Protein AF-A0A7S2MUW4-F1 (afdb_monomer_lite)

Structure (mmCIF, N/CA/C/O backbone):
data_AF-A0A7S2MUW4-F1
#
_entry.id   AF-A0A7S2MUW4-F1
#
loop_
_atom_site.group_PDB
_atom_site.id
_atom_site.type_symbol
_atom_site.label_atom_id
_atom_site.label_alt_id
_atom_site.label_comp_id
_atom_site.label_asym_id
_atom_site.label_entity_id
_atom_site.label_seq_id
_atom_site.pdbx_PDB_ins_code
_atom_site.Cartn_x
_atom_site.Cartn_y
_atom_site.Cartn_z
_atom_site.occupancy
_atom_site.B_iso_or_equiv
_atom_site.auth_seq_id
_atom_site.auth_comp_id
_atom_site.auth_asym_id
_atom_site.auth_atom_id
_atom_site.pdbx_PDB_model_num
ATOM 1 N N . MET A 1 1 ? 13.157 2.664 -22.547 1.00 51.34 1 MET A N 1
ATOM 2 C CA . MET A 1 1 ? 14.022 1.718 -21.808 1.00 51.34 1 MET A CA 1
ATOM 3 C C . MET A 1 1 ? 15.325 2.435 -21.493 1.00 51.34 1 MET A C 1
ATOM 5 O O . MET A 1 1 ? 15.940 2.945 -22.422 1.00 51.34 1 MET A O 1
ATOM 9 N N . PHE A 1 2 ? 15.684 2.578 -20.216 1.00 55.16 2 PHE A N 1
ATOM 10 C CA . PHE A 1 2 ? 16.887 3.302 -19.789 1.00 55.16 2 PHE A CA 1
ATOM 11 C C . PHE A 1 2 ? 18.134 2.556 -20.289 1.00 55.16 2 PHE A C 1
ATOM 13 O O . PHE A 1 2 ? 18.414 1.449 -19.842 1.00 55.16 2 PHE A O 1
ATOM 20 N N . LYS A 1 3 ? 18.838 3.118 -21.277 1.00 59.41 3 LYS A N 1
ATOM 21 C CA . LYS A 1 3 ? 20.076 2.556 -21.840 1.00 59.41 3 LYS A CA 1
ATOM 22 C C . LYS A 1 3 ? 21.273 3.099 -21.060 1.00 59.41 3 LYS A C 1
ATOM 24 O O . LYS A 1 3 ? 21.999 3.949 -21.558 1.00 59.41 3 LYS A O 1
ATOM 29 N N . LEU A 1 4 ? 21.399 2.675 -19.807 1.00 68.00 4 LEU A N 1
ATOM 30 C CA . LEU A 1 4 ? 22.541 3.001 -18.953 1.00 68.00 4 LEU A CA 1
ATOM 31 C C . LEU A 1 4 ? 23.430 1.758 -18.836 1.00 68.00 4 LEU A C 1
ATOM 33 O O . LEU A 1 4 ? 22.919 0.653 -18.637 1.00 68.00 4 LEU A O 1
ATOM 37 N N . ASP A 1 5 ? 24.745 1.922 -18.961 1.00 79.88 5 ASP A N 1
ATOM 38 C CA . ASP A 1 5 ? 25.688 0.825 -18.737 1.00 79.88 5 ASP A CA 1
ATOM 39 C C . ASP A 1 5 ? 25.537 0.283 -17.308 1.00 79.88 5 ASP A C 1
ATOM 41 O O . ASP A 1 5 ? 25.371 1.036 -16.349 1.00 79.88 5 ASP A O 1
ATOM 45 N N . GLY A 1 6 ? 25.518 -1.045 -17.165 1.00 81.50 6 GLY A N 1
ATOM 46 C CA . GLY A 1 6 ? 25.282 -1.703 -15.874 1.00 81.50 6 GLY A CA 1
ATOM 47 C C . GLY A 1 6 ? 23.831 -1.659 -15.370 1.00 81.50 6 GLY A C 1
ATOM 48 O O . GLY A 1 6 ? 23.568 -2.145 -14.270 1.00 81.50 6 GLY A O 1
ATOM 49 N N . TRP A 1 7 ? 22.874 -1.149 -16.161 1.00 76.12 7 TRP A N 1
ATOM 50 C CA . TRP A 1 7 ? 21.467 -1.028 -15.753 1.00 76.12 7 TRP A CA 1
ATOM 51 C C . TRP A 1 7 ? 20.853 -2.308 -15.167 1.00 76.12 7 TRP A C 1
ATOM 53 O O . TRP A 1 7 ? 20.197 -2.194 -14.134 1.00 76.12 7 TRP A O 1
ATOM 63 N N . PRO A 1 8 ? 21.049 -3.521 -15.731 1.00 82.38 8 PRO A N 1
ATOM 64 C CA . PRO A 1 8 ? 20.463 -4.727 -15.148 1.00 82.38 8 PRO A CA 1
ATOM 65 C C . PRO A 1 8 ? 20.921 -4.984 -13.710 1.00 82.38 8 PRO A C 1
ATOM 67 O O . PRO A 1 8 ? 20.114 -5.378 -12.874 1.00 82.38 8 PRO A O 1
ATOM 70 N N . GLU A 1 9 ? 22.198 -4.744 -13.411 1.00 85.69 9 GLU A N 1
ATOM 71 C CA . GLU A 1 9 ? 22.755 -5.005 -12.084 1.00 85.69 9 GLU A CA 1
ATOM 72 C C . GLU A 1 9 ? 22.383 -3.900 -11.095 1.00 85.69 9 GLU A C 1
ATOM 74 O O . GLU A 1 9 ? 21.894 -4.186 -10.001 1.00 85.69 9 GLU A O 1
ATOM 79 N N . PHE A 1 10 ? 22.478 -2.639 -11.527 1.00 86.56 10 PHE A N 1
ATOM 80 C CA . PHE A 1 10 ? 21.963 -1.505 -10.764 1.00 86.56 10 PHE A CA 1
ATOM 81 C C . PHE A 1 10 ? 20.480 -1.690 -10.420 1.00 86.56 10 PHE A C 1
ATOM 83 O O . PHE A 1 10 ? 20.084 -1.517 -9.272 1.00 86.56 10 PHE A O 1
ATOM 90 N N . HIS A 1 11 ? 19.651 -2.082 -11.390 1.00 85.50 11 HIS A N 1
ATOM 91 C CA . HIS A 1 11 ? 18.214 -2.229 -11.193 1.00 85.50 11 HIS A CA 1
ATOM 92 C C . HIS A 1 11 ? 17.873 -3.356 -10.211 1.00 85.50 11 HIS A C 1
ATOM 94 O O . HIS A 1 11 ? 16.976 -3.179 -9.385 1.00 85.50 11 HIS A O 1
ATOM 100 N N . LYS A 1 12 ? 18.603 -4.481 -10.237 1.00 88.44 12 LYS A N 1
ATOM 101 C CA . LYS A 1 12 ? 18.460 -5.545 -9.228 1.00 88.44 12 LYS A CA 1
ATOM 102 C C . LYS A 1 12 ? 18.778 -5.029 -7.826 1.00 88.44 12 LYS A C 1
ATOM 104 O O . LYS A 1 12 ? 17.962 -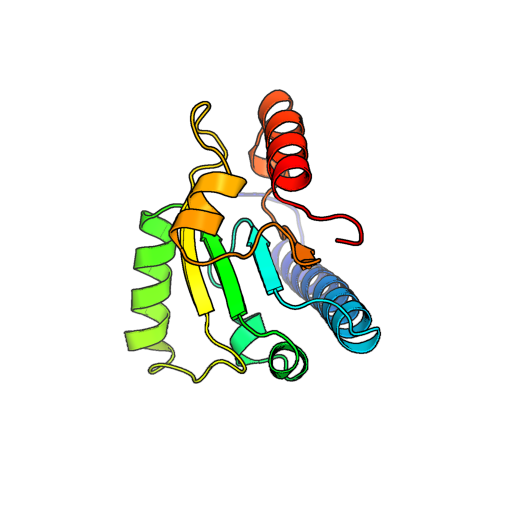5.194 -6.922 1.00 88.44 12 LYS A O 1
ATOM 109 N N . GLN A 1 13 ? 19.932 -4.383 -7.654 1.00 91.69 13 GLN A N 1
ATOM 110 C CA . GLN A 1 13 ? 20.372 -3.863 -6.356 1.00 91.69 13 GLN A CA 1
ATOM 111 C C . GLN A 1 13 ? 19.421 -2.786 -5.834 1.00 91.69 13 GLN A C 1
ATOM 113 O O . GLN A 1 13 ? 18.971 -2.851 -4.692 1.00 91.69 13 GLN A O 1
ATOM 118 N N . TRP A 1 14 ? 19.050 -1.837 -6.691 1.00 91.38 14 TRP A N 1
ATOM 119 C CA . TRP A 1 14 ? 18.100 -0.783 -6.366 1.00 91.38 14 TRP A CA 1
ATOM 120 C C . TRP A 1 14 ? 16.741 -1.348 -5.953 1.00 91.38 14 TRP A C 1
ATOM 122 O O . TRP A 1 14 ? 16.191 -0.933 -4.937 1.00 91.38 14 TRP A O 1
ATOM 132 N N . THR A 1 15 ? 16.225 -2.338 -6.687 1.00 93.38 15 THR A N 1
ATOM 133 C CA . THR A 1 15 ? 14.952 -2.990 -6.354 1.00 93.38 15 THR A CA 1
ATOM 134 C C . THR A 1 15 ? 15.041 -3.714 -5.014 1.00 93.38 15 THR A C 1
ATOM 136 O O . THR A 1 15 ? 14.135 -3.575 -4.194 1.00 93.38 15 THR A O 1
ATOM 139 N N . ALA A 1 16 ? 16.136 -4.432 -4.747 1.00 95.62 16 ALA A N 1
ATOM 140 C CA . ALA A 1 16 ? 16.338 -5.130 -3.480 1.00 95.62 16 ALA A CA 1
ATOM 141 C C . ALA A 1 16 ? 16.405 -4.160 -2.287 1.00 95.62 16 ALA A C 1
ATOM 143 O O . ALA A 1 16 ? 15.716 -4.366 -1.288 1.00 95.62 16 ALA A O 1
ATOM 144 N N . VAL A 1 17 ? 17.181 -3.077 -2.403 1.00 97.00 17 VAL A N 1
ATOM 145 C CA . VAL A 1 17 ? 17.312 -2.059 -1.348 1.00 97.00 17 VAL A CA 1
ATOM 146 C C . VAL A 1 17 ? 15.992 -1.324 -1.125 1.00 97.00 17 VAL A C 1
ATOM 148 O O . VAL A 1 17 ? 15.567 -1.183 0.018 1.00 97.00 17 VAL A O 1
ATOM 151 N N . ARG A 1 18 ? 15.308 -0.901 -2.197 1.00 97.56 18 ARG A N 1
ATOM 152 C CA . ARG A 1 18 ? 13.999 -0.236 -2.114 1.00 97.56 18 ARG A CA 1
ATOM 153 C C . ARG A 1 18 ? 12.954 -1.137 -1.456 1.00 97.56 18 ARG A C 1
ATOM 155 O O . ARG A 1 18 ? 12.241 -0.679 -0.568 1.00 97.56 18 ARG A O 1
ATOM 162 N N . THR A 1 19 ? 12.915 -2.413 -1.846 1.00 98.06 19 THR A N 1
ATOM 163 C CA . THR A 1 19 ? 12.004 -3.402 -1.257 1.00 98.06 19 THR A CA 1
ATOM 164 C C . THR A 1 19 ? 12.265 -3.537 0.236 1.00 98.06 19 THR A C 1
ATOM 166 O O . THR A 1 19 ? 11.339 -3.369 1.024 1.00 98.06 19 THR A O 1
ATOM 169 N N . ARG A 1 20 ? 13.528 -3.766 0.626 1.00 98.12 20 ARG A N 1
ATOM 170 C CA . ARG A 1 20 ? 13.924 -3.924 2.029 1.00 98.12 20 ARG A CA 1
ATOM 171 C C . ARG A 1 20 ? 13.625 -2.683 2.865 1.00 98.12 20 ARG A C 1
ATOM 173 O O . ARG A 1 20 ? 13.107 -2.819 3.961 1.00 98.12 20 ARG A O 1
ATOM 180 N N . PHE A 1 21 ? 13.921 -1.489 2.358 1.00 98.50 21 PHE A N 1
ATOM 181 C CA . PHE A 1 21 ? 13.647 -0.243 3.075 1.00 98.50 21 PHE A CA 1
ATOM 182 C C . PHE A 1 21 ? 12.159 -0.107 3.428 1.00 98.50 21 PHE A C 1
ATOM 184 O O . PHE A 1 21 ? 11.812 0.234 4.556 1.00 98.50 21 PHE A O 1
ATOM 191 N N . ILE A 1 22 ? 11.278 -0.401 2.468 1.00 98.50 22 ILE A N 1
ATOM 192 C CA . ILE A 1 22 ? 9.828 -0.337 2.675 1.00 98.50 22 ILE A CA 1
ATOM 193 C C . ILE A 1 22 ? 9.361 -1.467 3.599 1.00 98.50 22 ILE A C 1
ATOM 195 O O . ILE A 1 22 ? 8.535 -1.222 4.474 1.00 98.50 22 ILE A O 1
ATOM 199 N N . ASP A 1 23 ? 9.914 -2.674 3.458 1.00 98.69 23 ASP A N 1
ATOM 200 C CA . ASP A 1 23 ? 9.624 -3.797 4.356 1.00 98.69 23 ASP A CA 1
ATOM 201 C C . ASP A 1 23 ? 9.974 -3.459 5.811 1.00 98.69 23 ASP A C 1
ATOM 203 O O . ASP A 1 23 ? 9.145 -3.647 6.700 1.00 98.69 23 ASP A O 1
ATOM 207 N N . ASP A 1 24 ? 11.170 -2.913 6.046 1.00 98.62 24 ASP A N 1
ATOM 208 C CA . ASP A 1 24 ? 11.648 -2.516 7.372 1.00 98.62 24 ASP A CA 1
ATOM 209 C C . ASP A 1 24 ? 10.746 -1.412 7.963 1.00 98.62 24 ASP A C 1
ATOM 211 O O . ASP A 1 24 ? 10.391 -1.457 9.142 1.00 98.62 24 ASP A O 1
ATOM 215 N N . ALA A 1 25 ? 10.293 -0.455 7.142 1.00 98.12 25 ALA A N 1
ATOM 216 C CA . ALA A 1 25 ? 9.356 0.584 7.569 1.00 98.12 25 ALA A CA 1
ATOM 217 C C . ALA A 1 25 ? 7.965 0.024 7.924 1.00 98.12 25 ALA A C 1
ATOM 219 O O . ALA A 1 25 ? 7.393 0.409 8.946 1.00 98.12 25 ALA A O 1
ATOM 220 N N . ILE A 1 26 ? 7.423 -0.899 7.121 1.00 98.38 26 ILE A N 1
ATOM 221 C CA . ILE A 1 26 ? 6.144 -1.570 7.404 1.00 98.38 26 ILE A CA 1
ATOM 222 C C . ILE A 1 26 ? 6.252 -2.395 8.689 1.00 98.38 26 ILE A C 1
ATOM 224 O O . ILE A 1 26 ? 5.370 -2.312 9.542 1.00 98.38 26 ILE A O 1
ATOM 228 N N . GLN A 1 27 ? 7.339 -3.152 8.857 1.00 98.25 27 GLN A N 1
ATOM 229 C CA . GLN A 1 27 ? 7.611 -3.929 10.064 1.00 98.25 27 GLN A CA 1
ATOM 230 C C . GLN A 1 27 ? 7.656 -3.024 11.300 1.00 98.25 27 GLN A C 1
ATOM 232 O O . GLN A 1 27 ? 6.948 -3.289 12.268 1.00 98.25 27 GLN A O 1
ATOM 237 N N . ALA A 1 28 ? 8.395 -1.913 11.239 1.00 97.00 28 ALA A N 1
ATOM 238 C CA . ALA A 1 28 ? 8.482 -0.960 12.341 1.00 97.00 28 ALA A CA 1
ATOM 239 C C . ALA A 1 28 ? 7.105 -0.392 12.731 1.00 97.00 28 ALA A C 1
ATOM 241 O O . ALA A 1 28 ? 6.784 -0.332 13.916 1.00 97.00 28 ALA A O 1
ATOM 242 N N . ARG A 1 29 ? 6.258 -0.029 11.756 1.00 95.50 29 ARG A N 1
ATOM 243 C CA . ARG A 1 29 ? 4.882 0.438 12.020 1.00 95.50 29 ARG A CA 1
ATOM 244 C C . ARG A 1 29 ? 3.990 -0.657 12.597 1.00 95.50 29 ARG A C 1
ATOM 246 O O . ARG A 1 29 ? 3.211 -0.403 13.507 1.00 95.50 29 ARG A O 1
ATOM 253 N N . ALA A 1 30 ? 4.122 -1.885 12.112 1.00 95.81 30 ALA A N 1
ATOM 254 C CA . ALA A 1 30 ? 3.399 -3.019 12.670 1.00 95.81 30 ALA A CA 1
ATOM 255 C C . ALA A 1 30 ? 3.846 -3.328 14.117 1.00 95.81 30 ALA A C 1
ATOM 257 O O . ALA A 1 30 ? 3.060 -3.822 14.926 1.00 95.81 30 ALA A O 1
ATOM 258 N N . ASP A 1 31 ? 5.099 -3.032 14.470 1.00 95.62 31 ASP A N 1
ATOM 259 C CA . ASP A 1 31 ? 5.650 -3.241 15.812 1.00 95.62 31 ASP A CA 1
ATOM 260 C C . ASP A 1 31 ? 5.239 -2.169 16.823 1.00 95.62 31 ASP A C 1
ATOM 262 O O . ASP A 1 31 ? 5.076 -2.504 17.996 1.00 95.62 31 ASP A O 1
ATOM 266 N N . THR A 1 32 ? 4.981 -0.924 16.400 1.00 92.50 32 THR A N 1
ATOM 267 C CA . THR A 1 32 ? 4.411 0.092 17.307 1.00 92.50 32 THR A CA 1
ATOM 268 C C . THR A 1 32 ? 2.988 -0.247 17.750 1.00 92.50 32 THR A C 1
ATOM 270 O O . THR A 1 32 ? 2.539 0.239 18.787 1.00 92.50 32 THR A O 1
ATOM 273 N N . GLY A 1 33 ? 2.273 -1.067 16.973 1.00 84.44 33 GLY A N 1
ATOM 274 C CA . GLY A 1 33 ? 0.846 -1.312 17.160 1.00 84.44 33 GLY A CA 1
ATOM 275 C C . GLY A 1 33 ? -0.005 -0.082 16.827 1.00 84.44 33 GLY A C 1
ATOM 276 O O . GLY A 1 33 ? 0.509 0.961 16.422 1.00 84.44 33 GLY A O 1
ATOM 277 N N . GLY A 1 34 ? -1.326 -0.219 16.968 1.00 83.94 34 GLY A N 1
ATOM 278 C CA . GLY A 1 34 ? -2.281 0.888 16.805 1.00 83.94 34 GLY A CA 1
ATOM 279 C C . GLY A 1 34 ? -2.798 1.127 15.382 1.00 83.94 34 GLY A C 1
ATOM 280 O O . GLY A 1 34 ? -3.707 1.933 15.209 1.00 83.94 34 GLY A O 1
ATOM 281 N N . PHE A 1 35 ? -2.286 0.406 14.383 1.00 91.56 35 PHE A N 1
ATOM 282 C CA . PHE A 1 35 ? -2.794 0.452 13.011 1.00 91.56 35 PHE A CA 1
ATOM 283 C C . PHE A 1 35 ? -3.685 -0.751 12.731 1.00 91.56 35 PHE A C 1
ATOM 285 O O . PHE A 1 35 ? -3.250 -1.893 12.867 1.00 91.56 35 PHE A O 1
ATOM 292 N N . ALA A 1 36 ? -4.919 -0.499 12.303 1.00 89.25 36 ALA A N 1
ATOM 293 C CA . ALA A 1 36 ? -5.851 -1.570 11.957 1.00 89.25 36 ALA A CA 1
ATOM 294 C C . ALA A 1 36 ? -5.700 -2.021 10.498 1.00 89.25 36 ALA A C 1
ATOM 296 O O . ALA A 1 36 ? -6.020 -3.155 10.153 1.00 89.25 36 ALA A O 1
ATOM 297 N N . GLN A 1 37 ? -5.249 -1.124 9.622 1.00 97.56 37 GLN A N 1
ATOM 298 C CA . GLN A 1 37 ? -5.339 -1.286 8.173 1.00 97.56 37 GLN A CA 1
ATOM 299 C C . GLN A 1 37 ? -4.037 -0.859 7.499 1.00 97.56 37 GLN A C 1
ATOM 301 O O . GLN A 1 37 ? -3.333 0.029 7.982 1.00 97.56 37 GLN A O 1
ATOM 306 N N . ILE A 1 38 ? -3.737 -1.473 6.357 1.00 98.62 38 ILE A N 1
ATOM 307 C CA . ILE A 1 38 ? -2.612 -1.089 5.502 1.00 98.62 38 ILE A CA 1
ATOM 308 C C . ILE A 1 38 ? -3.081 -0.922 4.055 1.00 98.62 38 ILE A C 1
ATOM 310 O O . ILE A 1 38 ? -3.858 -1.734 3.555 1.00 98.62 38 ILE A O 1
ATOM 314 N N . VAL A 1 39 ? -2.632 0.140 3.392 1.00 98.81 39 VAL A N 1
ATOM 315 C CA . VAL A 1 39 ? -3.031 0.524 2.035 1.00 98.81 39 VAL A CA 1
ATOM 316 C C . VAL A 1 39 ? -1.790 0.621 1.150 1.00 98.81 39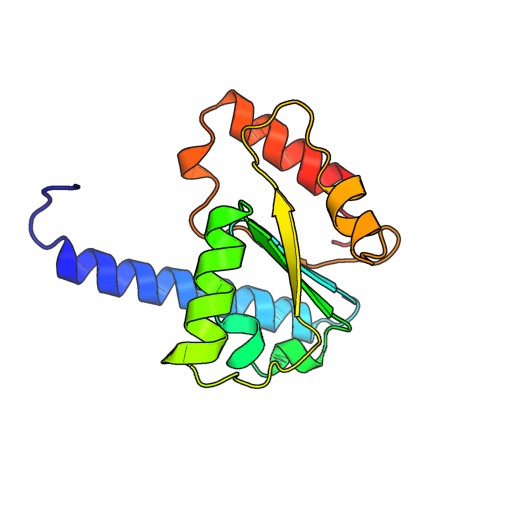 VAL A C 1
ATOM 318 O O . VAL A 1 39 ? -0.911 1.456 1.372 1.00 98.81 39 VAL A O 1
ATOM 321 N N . ASN A 1 40 ? -1.741 -0.241 0.140 1.00 98.75 40 ASN A N 1
ATOM 322 C CA . ASN A 1 40 ? -0.703 -0.314 -0.876 1.00 98.75 40 ASN A CA 1
ATOM 323 C C . ASN A 1 40 ? -1.167 0.415 -2.142 1.00 98.75 40 ASN A C 1
ATOM 325 O O . ASN A 1 40 ? -2.043 -0.069 -2.859 1.00 98.75 40 ASN A O 1
ATOM 329 N N . LEU A 1 41 ? -0.614 1.599 -2.390 1.00 98.62 41 LEU A N 1
ATOM 330 C CA . LEU A 1 41 ? -0.999 2.482 -3.488 1.00 98.62 41 LEU A CA 1
ATOM 331 C C . LEU A 1 41 ? -0.099 2.223 -4.703 1.00 98.62 41 LEU A C 1
ATOM 333 O O . LEU A 1 41 ? 1.095 2.530 -4.672 1.00 98.62 41 LEU A O 1
ATOM 337 N N . GLY A 1 42 ? -0.684 1.700 -5.781 1.00 97.94 42 GLY A N 1
ATOM 338 C CA . GLY A 1 42 ? 0.059 1.185 -6.935 1.00 97.94 42 GLY A CA 1
ATOM 339 C C . GLY A 1 42 ? 0.591 -0.223 -6.667 1.00 97.94 42 GLY A C 1
ATOM 340 O O . GLY A 1 42 ? 1.785 -0.478 -6.819 1.00 97.94 42 GLY A O 1
ATOM 341 N N . ALA A 1 43 ? -0.287 -1.112 -6.196 1.00 98.19 43 ALA A N 1
ATOM 342 C CA . ALA A 1 43 ? 0.088 -2.417 -5.661 1.00 98.19 43 ALA A CA 1
ATOM 343 C C . ALA A 1 43 ? 0.769 -3.349 -6.676 1.00 98.19 43 ALA A C 1
ATOM 345 O O . ALA A 1 43 ? 1.571 -4.202 -6.288 1.00 98.19 43 ALA A O 1
ATOM 346 N N . GLY A 1 44 ? 0.469 -3.226 -7.971 1.00 97.81 44 GLY A N 1
ATOM 347 C CA . GLY A 1 44 ? 1.086 -4.015 -9.032 1.00 97.81 44 GLY A CA 1
ATOM 348 C C . GLY A 1 44 ? 1.109 -5.521 -8.739 1.00 97.81 44 GLY A C 1
ATOM 349 O O . GLY A 1 44 ? 0.077 -6.160 -8.557 1.00 97.81 44 GLY A O 1
ATOM 350 N N . MET A 1 45 ? 2.312 -6.102 -8.694 1.00 97.62 45 MET A N 1
ATOM 351 C CA . MET A 1 45 ? 2.547 -7.522 -8.375 1.00 97.62 45 MET A CA 1
ATOM 352 C C . MET A 1 45 ? 3.125 -7.726 -6.967 1.00 97.62 45 MET A C 1
ATOM 354 O O . MET A 1 45 ? 3.813 -8.714 -6.714 1.00 97.62 45 MET A O 1
ATOM 358 N N . ASP A 1 46 ? 2.879 -6.793 -6.048 1.00 98.19 46 ASP A N 1
ATOM 359 C CA . ASP A 1 46 ? 3.369 -6.881 -4.678 1.00 98.19 46 ASP A CA 1
ATOM 360 C C . ASP A 1 46 ? 2.768 -8.097 -3.941 1.00 98.19 46 ASP A C 1
ATOM 362 O O . ASP A 1 46 ? 1.561 -8.368 -3.982 1.00 98.19 46 ASP A O 1
ATOM 366 N N . THR A 1 47 ? 3.637 -8.845 -3.260 1.00 98.00 47 THR A N 1
ATOM 367 C CA . THR A 1 47 ? 3.318 -10.041 -2.475 1.00 98.00 47 THR A CA 1
ATOM 368 C C . THR A 1 47 ? 3.589 -9.858 -0.977 1.00 98.00 47 THR A C 1
ATOM 370 O O . THR A 1 47 ? 3.589 -10.847 -0.244 1.00 98.00 47 THR A O 1
ATOM 373 N N . ARG A 1 48 ? 3.825 -8.633 -0.482 1.00 98.62 48 ARG A N 1
ATOM 374 C CA . ARG A 1 48 ? 4.131 -8.344 0.933 1.00 98.62 48 ARG A CA 1
ATOM 375 C C . ARG A 1 48 ? 3.140 -8.982 1.899 1.00 98.62 48 ARG A C 1
ATOM 377 O O . ARG A 1 48 ? 3.572 -9.716 2.784 1.00 98.62 48 ARG A O 1
ATOM 384 N N . ALA A 1 49 ? 1.838 -8.844 1.646 1.00 98.31 49 ALA A N 1
ATOM 385 C CA . ALA A 1 49 ? 0.786 -9.455 2.467 1.00 98.31 49 ALA A CA 1
ATOM 386 C C . ALA A 1 49 ? 0.850 -10.993 2.564 1.00 98.31 49 ALA A C 1
ATOM 388 O O . ALA A 1 49 ? 0.244 -11.588 3.453 1.00 98.31 49 ALA A O 1
ATOM 389 N N . TYR A 1 50 ? 1.597 -11.638 1.668 1.00 98.12 50 TYR A N 1
ATOM 390 C CA . TYR A 1 50 ? 1.738 -13.088 1.555 1.00 98.12 50 TYR A 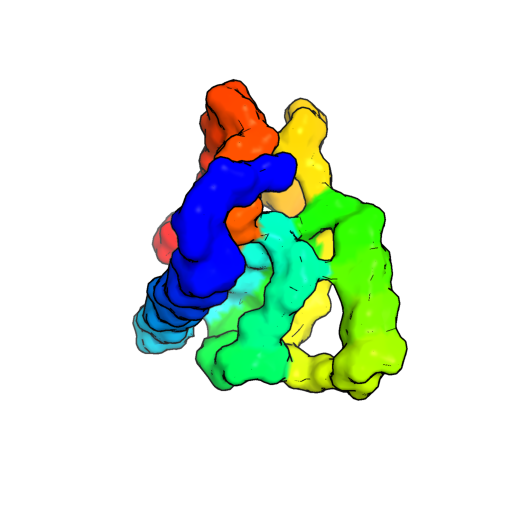CA 1
ATOM 391 C C . TYR A 1 50 ? 3.099 -13.596 2.052 1.00 98.12 50 TYR A C 1
ATOM 393 O O . TYR A 1 50 ? 3.251 -14.795 2.263 1.00 98.12 50 TYR A O 1
ATOM 401 N N . ARG A 1 51 ? 4.097 -12.713 2.214 1.00 97.81 51 ARG A N 1
ATOM 402 C CA . ARG A 1 51 ? 5.463 -13.087 2.635 1.00 97.81 51 ARG A CA 1
ATOM 403 C C . ARG A 1 51 ? 5.911 -12.458 3.954 1.00 97.81 51 ARG A C 1
ATOM 405 O O . ARG A 1 51 ? 6.842 -12.965 4.573 1.00 97.81 51 ARG A O 1
ATOM 412 N N . MET A 1 52 ? 5.315 -11.336 4.359 1.00 98.50 52 MET A N 1
ATOM 413 C CA . MET A 1 52 ? 5.696 -10.607 5.567 1.00 98.50 52 MET A CA 1
ATOM 414 C C . MET A 1 52 ? 4.769 -10.974 6.724 1.00 98.50 52 MET A C 1
ATOM 416 O O . MET A 1 52 ? 3.602 -10.587 6.742 1.00 98.50 52 MET A O 1
ATOM 420 N N . GLN A 1 53 ? 5.306 -11.664 7.729 1.00 98.12 53 GLN A N 1
ATOM 421 C CA . GLN A 1 53 ? 4.534 -12.136 8.885 1.00 98.12 53 GLN A CA 1
ATOM 422 C C . GLN A 1 53 ? 3.860 -11.004 9.672 1.00 98.12 53 GLN A C 1
ATOM 424 O O . GLN A 1 53 ? 2.787 -11.213 10.236 1.00 98.12 53 GLN A O 1
ATOM 429 N N . CYS A 1 54 ? 4.443 -9.800 9.688 1.00 97.94 54 CYS A N 1
ATOM 430 C CA . CYS A 1 54 ? 3.854 -8.650 10.371 1.00 97.94 54 CYS A CA 1
ATOM 431 C C . CYS A 1 54 ? 2.483 -8.245 9.820 1.00 97.94 54 CYS A C 1
ATOM 433 O O . CYS A 1 54 ? 1.719 -7.621 10.551 1.00 97.94 54 CYS A O 1
ATOM 435 N N . PHE A 1 55 ? 2.119 -8.661 8.599 1.00 98.38 55 PHE A N 1
ATOM 436 C CA . PHE A 1 55 ? 0.782 -8.409 8.065 1.00 98.38 55 PHE A CA 1
ATOM 437 C C . PHE A 1 55 ? -0.328 -9.086 8.874 1.00 98.38 55 PHE A C 1
ATOM 439 O O . PHE A 1 55 ? -1.459 -8.612 8.849 1.00 98.38 55 PHE A O 1
ATOM 446 N N . ALA A 1 56 ? -0.010 -10.127 9.653 1.00 97.50 56 ALA A N 1
ATOM 447 C CA . ALA A 1 56 ? -0.952 -10.749 10.584 1.00 97.50 56 ALA A CA 1
ATOM 448 C C . ALA A 1 56 ? -1.394 -9.809 11.725 1.00 97.50 56 ALA A C 1
ATOM 450 O O . ALA A 1 56 ? -2.320 -10.143 12.457 1.00 97.50 56 ALA A O 1
ATOM 451 N N . LYS A 1 57 ? -0.729 -8.657 11.899 1.00 96.69 57 LYS A N 1
ATOM 452 C CA . LYS A 1 57 ? -1.097 -7.623 12.877 1.00 96.69 57 LYS A CA 1
ATOM 453 C C . LYS A 1 57 ? -2.139 -6.628 12.350 1.00 96.69 57 LYS A C 1
ATOM 455 O O . LYS A 1 57 ? -2.645 -5.843 13.143 1.00 96.69 57 LYS A O 1
ATOM 460 N N . PHE A 1 58 ? -2.444 -6.640 11.049 1.00 97.38 58 PHE A N 1
ATOM 461 C CA . PHE A 1 58 ? -3.487 -5.799 10.457 1.00 97.38 58 PHE A CA 1
ATOM 462 C C . PHE A 1 58 ? -4.789 -6.591 10.297 1.00 97.38 58 PHE A C 1
ATOM 464 O O . PHE A 1 58 ? -4.769 -7.764 9.924 1.00 97.38 58 PHE A O 1
ATOM 471 N N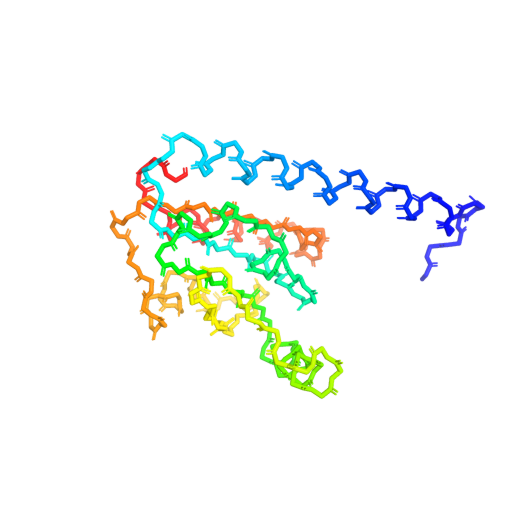 . ASP A 1 59 ? -5.928 -5.924 10.478 1.00 96.00 59 ASP A N 1
ATOM 472 C CA . ASP A 1 59 ? -7.258 -6.499 10.248 1.00 96.00 59 ASP A CA 1
ATOM 473 C C . ASP A 1 59 ? -7.494 -6.796 8.761 1.00 96.00 59 ASP A C 1
ATOM 475 O O . ASP A 1 59 ? -8.266 -7.690 8.410 1.00 96.00 59 ASP A O 1
ATOM 479 N N . ARG A 1 60 ? -6.881 -5.994 7.880 1.00 97.56 60 ARG A N 1
ATOM 480 C CA . ARG A 1 60 ? -7.000 -6.084 6.420 1.00 97.56 60 ARG A CA 1
ATOM 481 C C . ARG A 1 60 ? -5.937 -5.248 5.708 1.00 97.56 60 ARG A C 1
ATOM 483 O O . ARG A 1 60 ? -5.493 -4.217 6.217 1.00 97.56 60 ARG A O 1
ATOM 490 N N . ALA A 1 61 ? -5.595 -5.672 4.499 1.00 98.56 61 ALA A N 1
ATOM 491 C CA . ALA A 1 61 ? -4.782 -4.934 3.548 1.00 98.56 61 ALA A CA 1
ATOM 492 C C . ALA A 1 61 ? -5.621 -4.530 2.328 1.00 98.56 61 ALA A C 1
ATOM 494 O O . ALA A 1 61 ? -6.453 -5.306 1.855 1.00 98.56 61 ALA A O 1
ATOM 495 N N . PHE A 1 62 ? -5.375 -3.335 1.804 1.00 98.81 62 PHE A N 1
ATOM 496 C CA . PHE A 1 62 ? -5.976 -2.828 0.576 1.00 98.81 62 PHE A CA 1
ATOM 497 C C . PHE A 1 62 ? -4.896 -2.694 -0.484 1.00 98.81 62 PHE A C 1
ATOM 499 O O . PHE A 1 62 ? -3.966 -1.908 -0.318 1.00 98.81 62 PHE A O 1
ATOM 506 N N . ASP A 1 63 ? -5.029 -3.447 -1.568 1.00 98.69 63 ASP A N 1
ATOM 507 C CA . ASP A 1 63 ? -4.174 -3.303 -2.737 1.00 98.69 63 ASP A CA 1
ATOM 508 C C . ASP A 1 63 ? -4.911 -2.463 -3.776 1.00 98.69 63 ASP A C 1
ATOM 510 O O . ASP A 1 63 ? -5.947 -2.871 -4.310 1.00 98.69 63 ASP A O 1
ATOM 514 N N . VAL A 1 64 ? -4.387 -1.262 -4.006 1.00 98.69 64 VAL A N 1
ATOM 515 C CA . VAL A 1 64 ? -5.004 -0.231 -4.832 1.00 98.69 64 VAL A CA 1
ATOM 516 C C . VAL A 1 64 ? -4.228 -0.114 -6.135 1.00 98.69 64 VAL A C 1
ATOM 518 O O . VAL A 1 64 ? -3.031 0.178 -6.119 1.00 98.69 64 VAL A O 1
ATOM 521 N N . ASP A 1 65 ? -4.898 -0.321 -7.261 1.00 98.56 65 ASP A N 1
ATOM 522 C CA . ASP A 1 65 ? -4.310 -0.160 -8.593 1.00 98.56 65 ASP A CA 1
ATOM 523 C C . ASP A 1 65 ? -5.413 0.007 -9.649 1.00 98.56 65 ASP A C 1
ATOM 525 O O . ASP A 1 65 ? -6.600 -0.072 -9.336 1.00 98.56 65 ASP A O 1
ATOM 529 N N . MET A 1 66 ? -5.041 0.217 -10.908 1.00 97.81 66 MET A N 1
ATOM 530 C CA . MET A 1 66 ? -5.984 0.230 -12.022 1.00 97.81 66 MET A CA 1
ATOM 531 C C . MET A 1 66 ? -6.659 -1.141 -12.174 1.00 97.81 66 MET A C 1
ATOM 533 O O . MET A 1 66 ? -6.018 -2.183 -12.005 1.00 97.81 66 MET A O 1
ATOM 537 N N . ALA A 1 67 ? -7.928 -1.155 -12.597 1.00 97.81 67 ALA A N 1
ATOM 538 C CA . ALA A 1 67 ? -8.715 -2.384 -12.756 1.00 97.81 67 ALA A CA 1
ATOM 539 C C . ALA A 1 67 ? -7.987 -3.467 -13.577 1.00 97.81 67 ALA A C 1
ATOM 541 O O . ALA A 1 67 ? -7.858 -4.607 -13.134 1.00 97.81 67 ALA A O 1
ATOM 542 N N . GLY A 1 68 ? -7.399 -3.101 -14.722 1.00 98.19 68 GLY A N 1
ATOM 543 C CA . GLY A 1 68 ? -6.655 -4.050 -15.561 1.00 98.19 68 GLY A CA 1
ATOM 544 C C . GLY A 1 68 ? -5.399 -4.633 -14.893 1.00 98.19 68 GLY A C 1
ATOM 545 O O . GLY A 1 68 ? -5.022 -5.780 -15.163 1.00 98.19 68 GLY A O 1
ATOM 546 N N . VAL A 1 69 ? -4.757 -3.885 -13.987 1.00 98.12 69 VAL A N 1
ATOM 547 C CA . VAL A 1 69 ? -3.612 -4.369 -13.198 1.00 98.12 69 VAL A CA 1
ATOM 548 C C . VAL A 1 69 ? -4.095 -5.340 -12.125 1.00 98.12 69 VAL A C 1
ATOM 550 O O . VAL A 1 69 ? -3.539 -6.433 -12.006 1.00 98.12 69 VAL A O 1
ATOM 553 N N . ASN A 1 70 ? -5.171 -5.000 -11.412 1.00 98.19 70 ASN A N 1
ATOM 554 C CA . ASN A 1 70 ? -5.788 -5.878 -10.420 1.00 98.19 70 ASN A CA 1
ATOM 555 C C . ASN A 1 70 ? -6.273 -7.197 -11.041 1.00 98.19 70 ASN A C 1
ATOM 557 O O . ASN A 1 70 ? -5.982 -8.268 -10.506 1.00 98.19 70 ASN A O 1
ATOM 561 N N . GLU A 1 71 ? -6.936 -7.155 -12.197 1.00 98.06 71 GLU A N 1
ATOM 562 C CA . GLU A 1 71 ? -7.352 -8.348 -12.947 1.00 98.06 71 GLU A CA 1
ATOM 563 C C . GLU A 1 71 ? -6.155 -9.233 -13.323 1.00 98.06 71 GLU A C 1
ATOM 565 O O . GLU A 1 71 ? -6.161 -10.450 -13.094 1.00 98.06 71 GLU A O 1
ATOM 570 N N . SER A 1 72 ? -5.092 -8.616 -13.850 1.00 98.06 72 SER A N 1
ATOM 571 C CA . SER A 1 72 ? -3.858 -9.312 -14.227 1.00 98.06 72 SER A CA 1
ATOM 572 C C . SER A 1 72 ? -3.188 -9.961 -13.017 1.00 98.06 72 SER A C 1
ATOM 574 O O . SER A 1 72 ? -2.793 -11.129 -13.068 1.00 98.06 72 SER A O 1
ATOM 576 N N . ARG A 1 73 ? -3.103 -9.232 -11.902 1.00 97.38 73 ARG A N 1
ATOM 577 C CA . ARG A 1 73 ? -2.564 -9.728 -10.637 1.00 97.38 73 ARG A CA 1
ATOM 578 C C . ARG A 1 73 ? -3.371 -10.914 -10.128 1.00 97.38 73 ARG A C 1
ATOM 580 O O . ARG A 1 73 ? -2.795 -11.956 -9.835 1.00 97.38 73 ARG A O 1
ATOM 587 N N . GLN A 1 74 ? -4.695 -10.804 -10.070 1.00 96.00 74 GLN A N 1
ATOM 588 C CA . GLN A 1 74 ? -5.554 -11.896 -9.614 1.00 96.00 74 GLN A CA 1
ATOM 589 C C . GLN A 1 74 ? -5.370 -13.161 -10.461 1.00 96.00 74 GLN A C 1
ATOM 591 O O . GLN A 1 74 ? -5.328 -14.264 -9.914 1.00 96.00 74 GLN A O 1
ATOM 596 N N . LYS A 1 75 ? -5.205 -13.018 -11.782 1.00 97.12 75 LYS A N 1
ATOM 597 C CA . LYS A 1 75 ? -4.884 -14.141 -12.669 1.00 97.12 75 LYS A CA 1
ATOM 598 C C . LYS A 1 75 ? -3.543 -14.785 -12.309 1.00 97.12 75 LYS A C 1
ATOM 600 O O . LYS A 1 75 ? -3.489 -15.993 -12.113 1.00 97.12 75 LYS A O 1
ATOM 605 N N . VAL A 1 76 ? -2.479 -13.996 -12.145 1.00 97.50 76 VAL A N 1
ATOM 606 C CA . VAL A 1 76 ? -1.154 -14.505 -11.740 1.00 97.50 76 VAL A CA 1
ATOM 607 C C . VAL A 1 76 ? -1.213 -15.205 -10.379 1.00 97.50 76 VAL A C 1
ATOM 609 O O . VAL A 1 76 ? -0.655 -16.289 -10.211 1.00 97.50 76 VAL A O 1
ATOM 612 N N . PHE A 1 77 ? -1.921 -14.629 -9.410 1.00 96.81 77 PHE A N 1
ATOM 613 C CA . PHE A 1 77 ? -2.027 -15.189 -8.066 1.00 96.81 77 PHE A CA 1
ATOM 614 C C . PHE A 1 77 ? -2.757 -16.532 -8.053 1.00 96.81 77 PHE A C 1
ATOM 616 O O . PHE A 1 77 ? -2.334 -17.448 -7.349 1.00 96.81 77 PHE A O 1
ATOM 623 N N . ARG A 1 78 ? -3.819 -16.677 -8.852 1.00 96.00 78 ARG A N 1
ATOM 624 C CA . ARG A 1 78 ? -4.526 -17.953 -8.998 1.00 96.00 78 ARG A CA 1
ATOM 625 C C . ARG A 1 78 ? -3.705 -18.973 -9.779 1.00 96.00 78 ARG A C 1
ATOM 627 O O . ARG A 1 78 ? -3.475 -20.071 -9.280 1.00 96.00 78 ARG A O 1
ATOM 634 N N . ASP A 1 79 ? -3.245 -18.602 -10.969 1.00 96.44 79 ASP A N 1
ATOM 635 C CA . ASP A 1 79 ? -2.764 -19.566 -11.961 1.00 96.44 79 ASP A CA 1
ATOM 636 C C . ASP A 1 79 ? -1.282 -19.918 -11.757 1.00 96.44 79 ASP A C 1
ATOM 638 O O . ASP A 1 79 ? -0.876 -21.062 -11.958 1.00 96.44 79 ASP A O 1
ATOM 642 N N . VAL A 1 80 ? -0.463 -18.946 -11.338 1.00 96.00 80 VAL A N 1
ATOM 643 C CA . VAL A 1 80 ? 0.996 -19.104 -11.201 1.00 96.00 80 VAL A CA 1
ATOM 644 C C . VAL A 1 80 ? 1.385 -19.348 -9.749 1.00 96.00 80 VAL A C 1
ATOM 646 O O . VAL A 1 80 ? 2.085 -20.314 -9.451 1.00 96.00 80 VAL A O 1
ATOM 649 N N . LEU A 1 81 ? 0.910 -18.499 -8.833 1.00 94.44 81 LEU A N 1
ATOM 650 C CA . LEU A 1 81 ? 1.245 -18.608 -7.407 1.00 94.44 81 LEU A CA 1
ATOM 651 C C . LEU A 1 81 ? 0.389 -19.643 -6.662 1.00 94.44 81 LEU A C 1
ATOM 653 O O . LEU A 1 81 ? 0.645 -19.906 -5.490 1.00 94.44 81 LEU A O 1
ATOM 657 N N . ARG A 1 82 ? -0.593 -20.251 -7.344 1.00 94.75 82 ARG A N 1
ATOM 658 C CA . ARG A 1 82 ? -1.476 -21.304 -6.817 1.00 94.75 82 ARG A CA 1
ATOM 659 C C . ARG A 1 82 ? -2.251 -20.875 -5.568 1.00 94.75 82 ARG A C 1
ATOM 661 O O . ARG A 1 82 ? -2.333 -21.625 -4.601 1.00 94.75 82 ARG A O 1
ATOM 668 N N . ALA A 1 83 ? -2.827 -19.674 -5.619 1.00 92.75 83 ALA A N 1
ATOM 669 C CA . ALA A 1 83 ? -3.648 -19.083 -4.563 1.00 92.75 83 ALA A CA 1
ATOM 670 C C . ALA A 1 83 ? -2.936 -19.059 -3.190 1.00 92.75 83 ALA A C 1
ATOM 672 O O . ALA A 1 83 ? -3.368 -19.732 -2.250 1.00 92.75 83 ALA A O 1
ATOM 673 N N . PRO A 1 84 ? -1.834 -18.292 -3.054 1.00 95.38 84 PRO A N 1
ATOM 674 C CA . PRO A 1 84 ? -1.098 -18.215 -1.800 1.00 95.38 84 PRO A CA 1
ATOM 675 C C . PRO A 1 84 ? -1.983 -17.634 -0.693 1.00 95.38 84 PRO A C 1
ATOM 677 O O . PRO A 1 84 ? -2.807 -16.748 -0.925 1.00 95.38 84 PRO A O 1
ATOM 680 N N . LYS A 1 85 ? -1.788 -18.108 0.539 1.00 97.31 85 LYS A N 1
ATOM 681 C CA . LYS A 1 85 ? -2.513 -17.595 1.702 1.00 97.31 85 LYS A CA 1
ATOM 682 C C . LYS A 1 85 ? -1.850 -16.313 2.207 1.00 97.31 85 LYS A C 1
ATOM 684 O O . LYS A 1 85 ? -0.689 -16.340 2.601 1.00 97.31 85 LYS A O 1
ATOM 689 N N . ALA A 1 86 ? -2.597 -15.213 2.219 1.00 98.06 86 ALA A N 1
ATOM 690 C CA . ALA A 1 86 ? -2.168 -13.976 2.861 1.00 98.06 86 ALA A CA 1
ATOM 691 C C . ALA A 1 86 ? -2.223 -14.086 4.395 1.00 98.06 86 ALA A C 1
ATOM 693 O O . ALA A 1 86 ? -2.987 -14.881 4.953 1.00 98.06 86 ALA A O 1
ATOM 694 N N . HIS A 1 87 ? -1.427 -13.268 5.081 1.00 98.38 87 HIS A N 1
ATOM 695 C CA . HIS A 1 87 ? -1.407 -13.194 6.543 1.00 98.38 87 HIS A CA 1
ATOM 696 C C . HIS A 1 87 ? -2.630 -12.472 7.134 1.00 98.38 87 HIS A C 1
ATOM 698 O O . HIS A 1 87 ? -2.970 -12.713 8.289 1.00 98.38 87 HIS A O 1
ATOM 704 N N . CYS A 1 88 ? -3.313 -11.647 6.339 1.00 97.88 88 CYS A N 1
ATOM 705 C CA . CYS A 1 88 ? -4.595 -11.010 6.646 1.00 97.88 88 CYS A CA 1
ATOM 706 C C . CYS A 1 88 ? -5.458 -10.928 5.365 1.00 97.88 88 CYS A C 1
ATOM 708 O O . CYS A 1 88 ? -4.945 -11.196 4.274 1.00 97.88 88 CYS A O 1
ATOM 710 N N . PRO A 1 89 ? -6.763 -10.601 5.447 1.00 98.19 89 PRO A N 1
ATOM 711 C CA . PRO A 1 89 ? -7.591 -10.357 4.266 1.00 98.19 89 PRO A CA 1
ATOM 712 C C . PRO A 1 89 ? -6.98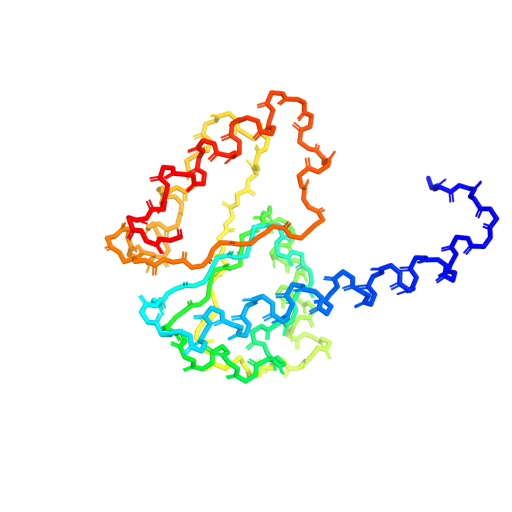9 -9.281 3.351 1.00 98.19 89 PRO A C 1
ATOM 714 O O . PRO A 1 89 ? -6.662 -8.191 3.815 1.00 98.19 89 PRO A O 1
ATOM 717 N N . VAL A 1 90 ? -6.881 -9.574 2.053 1.00 98.38 90 VAL A N 1
ATOM 718 C CA . VAL A 1 90 ? -6.377 -8.648 1.026 1.00 98.38 90 VAL A CA 1
ATOM 719 C C . VAL A 1 90 ? -7.523 -8.258 0.101 1.00 98.38 90 VAL A C 1
ATOM 721 O O . VAL A 1 90 ? -8.155 -9.122 -0.505 1.00 98.38 90 VAL A O 1
ATOM 724 N N . ILE A 1 91 ? -7.793 -6.960 -0.003 1.00 98.56 91 ILE A N 1
ATOM 725 C CA . ILE A 1 91 ? -8.940 -6.402 -0.717 1.00 98.56 91 ILE A CA 1
ATOM 726 C C . ILE A 1 91 ? -8.421 -5.580 -1.898 1.00 98.56 91 ILE A C 1
ATOM 728 O O . ILE A 1 91 ? -7.678 -4.621 -1.706 1.00 98.56 91 ILE A O 1
ATOM 732 N N . SER A 1 92 ? -8.810 -5.950 -3.120 1.00 98.31 92 SER A N 1
ATOM 733 C CA . SER A 1 92 ? -8.503 -5.156 -4.316 1.00 98.31 92 SER A CA 1
ATOM 734 C C . SER A 1 92 ? -9.427 -3.945 -4.421 1.00 98.31 92 SER A C 1
ATOM 736 O O . SER A 1 92 ? -10.646 -4.074 -4.266 1.00 98.31 92 SER A O 1
ATOM 738 N N . VAL A 1 93 ? -8.846 -2.786 -4.722 1.00 98.62 93 VAL A N 1
ATOM 739 C CA . VAL A 1 93 ? -9.564 -1.527 -4.945 1.00 98.62 93 VAL A CA 1
ATOM 740 C C . VAL A 1 93 ? -9.100 -0.934 -6.268 1.00 98.62 93 VAL A C 1
ATOM 742 O O . VAL A 1 93 ? -7.903 -0.748 -6.485 1.00 98.62 93 VAL A O 1
ATOM 745 N N . ASP A 1 94 ? -10.054 -0.655 -7.149 1.00 98.25 94 ASP A N 1
ATOM 746 C CA . ASP A 1 94 ? -9.770 -0.156 -8.490 1.00 98.25 94 ASP A CA 1
ATOM 747 C C . ASP A 1 94 ? -9.732 1.375 -8.475 1.00 98.25 94 ASP A C 1
ATOM 749 O O . ASP A 1 94 ? -10.746 2.016 -8.201 1.00 98.25 94 ASP A O 1
ATOM 753 N N . ILE A 1 95 ? -8.560 1.956 -8.737 1.00 97.81 95 ILE A N 1
ATOM 754 C CA . ILE A 1 95 ? -8.335 3.405 -8.796 1.00 97.81 95 ILE A CA 1
ATOM 755 C C . ILE A 1 95 ? -7.346 3.717 -9.919 1.00 97.81 95 ILE A C 1
ATOM 757 O O . ILE A 1 95 ? -6.244 3.173 -9.956 1.00 97.81 95 ILE A O 1
ATOM 761 N N . ASP A 1 96 ? -7.710 4.659 -10.789 1.00 95.69 96 ASP A N 1
ATOM 762 C CA . ASP A 1 96 ? -6.749 5.379 -11.621 1.00 95.69 96 ASP A CA 1
ATOM 763 C C . ASP A 1 96 ? -6.404 6.713 -10.945 1.00 95.69 96 ASP A C 1
ATOM 765 O O . ASP A 1 96 ? -7.233 7.615 -10.857 1.00 95.69 96 ASP A O 1
ATOM 769 N N . PHE A 1 97 ? -5.170 6.857 -10.457 1.00 94.69 97 PHE A N 1
ATOM 770 C CA . PHE A 1 97 ? -4.727 8.082 -9.782 1.00 94.69 97 PHE A CA 1
ATOM 771 C C . PHE A 1 97 ? -4.601 9.300 -10.712 1.00 94.69 97 PHE A C 1
ATOM 773 O O . PHE A 1 97 ? -4.435 10.418 -10.214 1.00 94.69 97 PHE A O 1
ATOM 780 N N . LEU A 1 98 ? -4.655 9.103 -12.033 1.00 91.44 98 LEU A N 1
ATOM 781 C CA . LEU A 1 98 ? -4.713 10.182 -13.020 1.00 91.44 98 LEU A CA 1
ATOM 782 C C . LEU A 1 98 ? -6.144 10.664 -13.283 1.00 91.44 98 LEU A C 1
ATOM 784 O O . LEU A 1 98 ? -6.307 11.751 -13.833 1.00 91.44 98 LEU A O 1
ATOM 788 N N . ASP A 1 99 ? -7.164 9.907 -12.870 1.00 92.44 99 ASP A N 1
ATOM 789 C CA . ASP A 1 99 ? -8.555 10.343 -12.962 1.00 92.44 99 ASP A CA 1
ATOM 790 C C . ASP A 1 99 ? -8.804 11.504 -11.988 1.00 92.44 99 ASP A C 1
ATOM 792 O O . ASP A 1 99 ? -8.527 11.435 -10.783 1.00 92.44 99 ASP A O 1
ATOM 796 N N . GLU A 1 100 ? -9.321 12.613 -12.510 1.00 88.56 100 GLU A N 1
ATOM 797 C CA . GLU A 1 100 ? -9.615 13.805 -11.722 1.00 88.56 100 GLU A CA 1
ATOM 798 C C . GLU A 1 100 ? -10.797 13.608 -10.772 1.00 88.56 100 GLU A C 1
ATOM 800 O O . GLU A 1 100 ? -10.822 14.236 -9.715 1.00 88.56 100 GLU A O 1
ATOM 805 N N . GLN A 1 101 ? -11.729 12.717 -11.112 1.00 90.25 101 GLN A N 1
ATOM 806 C CA . GLN A 1 101 ? -12.954 12.479 -10.350 1.00 90.25 101 GLN A CA 1
ATOM 807 C C . GLN A 1 101 ? -12.778 11.426 -9.252 1.00 90.25 101 GLN A C 1
ATOM 809 O O . GLN A 1 101 ? -13.679 11.238 -8.437 1.00 90.25 101 GLN A O 1
ATOM 814 N N . VAL A 1 102 ? -11.631 10.738 -9.199 1.00 90.31 102 VAL A N 1
ATOM 815 C CA . VAL A 1 102 ? -11.433 9.689 -8.197 1.00 90.31 102 VAL A CA 1
ATOM 816 C C . VAL A 1 102 ? -11.215 10.275 -6.804 1.00 90.31 102 VAL A C 1
ATOM 818 O O . VAL A 1 102 ? -10.324 11.113 -6.610 1.00 90.31 102 VAL A O 1
ATOM 821 N N . SER A 1 103 ? -11.991 9.763 -5.845 1.00 96.00 103 SER A N 1
ATOM 822 C CA . SER A 1 103 ? -11.761 9.920 -4.411 1.00 96.00 103 SER A CA 1
ATOM 823 C C . SER A 1 103 ? -11.159 8.644 -3.829 1.00 96.00 103 SER A C 1
ATOM 825 O O . SER A 1 103 ? -11.786 7.580 -3.848 1.00 96.00 103 SER A O 1
ATOM 827 N N . VAL A 1 104 ? -9.952 8.743 -3.263 1.00 97.38 104 VAL A N 1
ATOM 828 C CA . VAL A 1 104 ? -9.291 7.581 -2.635 1.00 97.38 104 VAL A CA 1
ATOM 829 C C . VAL A 1 104 ? -10.082 7.097 -1.422 1.00 97.38 104 VAL A C 1
ATOM 831 O O . VAL A 1 104 ? -10.261 5.893 -1.239 1.00 97.38 104 VAL A O 1
ATOM 834 N N . ARG A 1 105 ? -10.607 8.029 -0.618 1.00 97.44 105 ARG A N 1
ATOM 835 C CA . ARG A 1 105 ? -11.395 7.707 0.577 1.00 97.44 105 ARG A CA 1
ATOM 836 C C . ARG A 1 105 ? -12.672 6.950 0.222 1.00 97.44 105 ARG A C 1
ATOM 838 O O . ARG A 1 105 ? -12.930 5.910 0.819 1.00 97.44 105 ARG A O 1
ATOM 845 N N . GLU A 1 106 ? -13.459 7.445 -0.731 1.00 97.88 106 GLU A N 1
ATOM 846 C CA . GLU A 1 106 ? -14.739 6.819 -1.096 1.00 97.88 106 GLU A CA 1
ATOM 847 C C . GLU A 1 106 ? -14.536 5.427 -1.697 1.00 97.88 106 GLU A C 1
ATOM 849 O O . GLU A 1 106 ? -15.228 4.485 -1.310 1.00 97.88 106 GLU A O 1
ATOM 854 N N . ALA A 1 107 ? -13.542 5.270 -2.577 1.00 97.94 107 ALA A N 1
ATOM 855 C CA . ALA A 1 107 ? -13.209 3.980 -3.174 1.00 97.94 107 ALA A CA 1
ATOM 856 C C . ALA A 1 107 ? -12.774 2.948 -2.118 1.00 97.94 107 ALA A C 1
ATOM 858 O O . ALA A 1 107 ? -13.228 1.801 -2.141 1.00 97.94 107 ALA A O 1
ATOM 859 N N . LEU A 1 108 ? -11.937 3.358 -1.158 1.00 98.50 108 LEU A N 1
ATOM 860 C CA . LEU A 1 108 ? -11.526 2.515 -0.037 1.00 98.50 108 LEU A CA 1
ATOM 861 C C . LEU A 1 108 ? -12.719 2.150 0.862 1.00 98.50 108 LEU A C 1
ATOM 863 O O . LEU A 1 108 ? -12.929 0.972 1.165 1.00 98.50 108 LEU A O 1
ATOM 867 N N . VAL A 1 109 ? -13.523 3.135 1.278 1.00 98.12 109 VAL A N 1
ATOM 868 C CA . VAL A 1 109 ? -14.686 2.923 2.163 1.00 98.12 109 VAL A CA 1
ATOM 869 C C . VAL A 1 109 ? -15.714 2.008 1.503 1.00 98.12 109 VAL A C 1
ATOM 871 O O . VAL A 1 109 ? -16.205 1.078 2.144 1.00 98.12 109 VAL A O 1
ATOM 874 N N . GLY A 1 110 ? -15.963 2.176 0.201 1.00 98.00 110 GLY A N 1
ATOM 875 C CA . GLY A 1 110 ? -16.831 1.294 -0.585 1.00 98.00 110 GLY A CA 1
ATOM 876 C C . GLY A 1 110 ? -16.362 -0.167 -0.628 1.00 98.00 110 GLY A C 1
ATOM 877 O O . GLY A 1 110 ? -17.139 -1.059 -0.965 1.00 98.00 110 GLY A O 1
ATOM 878 N N . ARG A 1 111 ? -15.109 -0.438 -0.245 1.00 98.19 111 ARG A N 1
ATOM 879 C CA . ARG A 1 111 ? -14.514 -1.778 -0.126 1.00 98.19 111 ARG A CA 1
ATOM 880 C C . ARG A 1 111 ? -14.267 -2.201 1.329 1.00 98.19 111 ARG A C 1
ATOM 882 O O . ARG A 1 111 ? -13.606 -3.208 1.574 1.00 98.19 111 ARG A O 1
ATOM 889 N N . GLY A 1 112 ? -14.830 -1.476 2.296 1.00 97.62 112 GLY A N 1
ATOM 890 C CA . GLY A 1 112 ? -14.774 -1.812 3.717 1.00 97.62 112 GLY A CA 1
ATOM 891 C C . GLY A 1 112 ? -13.557 -1.258 4.459 1.00 97.62 112 GLY A C 1
ATOM 892 O O . GLY A 1 112 ? -13.167 -1.826 5.478 1.00 97.62 112 GLY A O 1
ATOM 893 N N . PHE A 1 113 ? -12.923 -0.197 3.965 1.00 98.38 113 PHE A N 1
ATOM 894 C CA . PHE A 1 113 ? -11.968 0.593 4.745 1.00 98.38 113 PHE A CA 1
ATOM 895 C C . PHE A 1 113 ? -12.696 1.380 5.837 1.00 98.38 113 PHE A C 1
ATOM 897 O O . PHE A 1 113 ? -13.695 2.041 5.560 1.00 98.38 113 PHE A O 1
ATOM 904 N N . ASP A 1 114 ? -12.194 1.324 7.069 1.00 97.44 114 ASP A N 1
ATOM 905 C CA . ASP A 1 114 ? -12.641 2.198 8.153 1.00 97.44 114 ASP A CA 1
ATOM 906 C C . ASP A 1 114 ? -11.812 3.488 8.140 1.00 97.44 114 ASP A C 1
ATOM 908 O O . ASP A 1 114 ? -10.606 3.453 8.395 1.00 97.44 114 ASP A O 1
ATOM 912 N N . ALA A 1 115 ? -12.451 4.612 7.805 1.00 96.31 115 ALA A N 1
ATOM 913 C CA . ALA A 1 115 ? -11.793 5.914 7.704 1.00 96.31 115 ALA A CA 1
ATOM 914 C C . ALA A 1 115 ? -11.541 6.593 9.056 1.00 96.31 115 ALA A C 1
ATOM 916 O O . ALA A 1 115 ? -10.860 7.613 9.094 1.00 96.31 115 ALA A O 1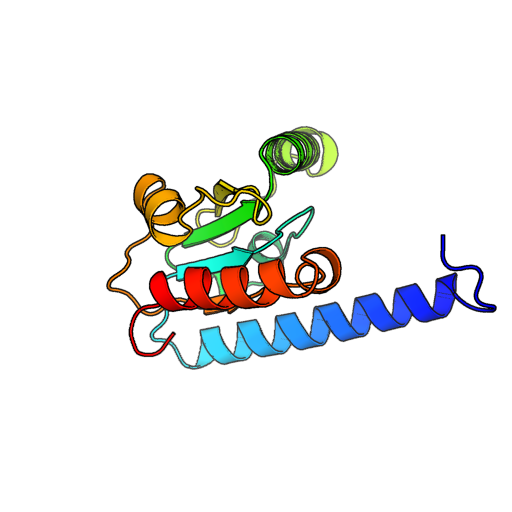
ATOM 917 N N . GLU A 1 116 ? -12.054 6.027 10.149 1.00 96.25 116 GLU A N 1
ATOM 918 C CA . GLU A 1 116 ? -11.839 6.546 11.500 1.00 96.25 116 GLU A CA 1
ATOM 919 C C . GLU A 1 116 ? -10.663 5.846 12.203 1.00 96.25 116 GLU A C 1
ATOM 921 O O . GLU A 1 116 ? -10.265 6.235 13.302 1.00 96.25 116 GLU A O 1
ATOM 926 N N . LYS A 1 117 ? -10.073 4.816 11.576 1.00 95.75 117 LYS A N 1
ATOM 927 C CA . LYS A 1 117 ? -8.951 4.056 12.134 1.00 95.75 117 LYS A CA 1
ATOM 928 C C . LYS A 1 117 ? -7.608 4.465 11.517 1.00 95.75 117 LYS A C 1
ATOM 930 O O . LYS A 1 117 ? -7.489 4.509 10.287 1.00 95.75 117 LYS A O 1
ATOM 935 N N . PRO A 1 118 ? -6.559 4.672 12.339 1.00 95.81 118 PRO A N 1
ATOM 936 C CA . PRO A 1 118 ? -5.205 4.880 11.841 1.00 95.81 118 PRO A CA 1
ATOM 937 C C . PRO A 1 118 ? -4.770 3.742 10.916 1.00 95.81 118 PRO A C 1
ATOM 939 O O . PRO A 1 118 ? -4.953 2.556 11.223 1.00 95.81 118 PRO A O 1
ATOM 942 N N . SER A 1 119 ? -4.194 4.116 9.776 1.00 97.69 119 SER A N 1
ATOM 943 C CA . SER A 1 119 ? -3.846 3.193 8.698 1.00 97.69 119 SER A CA 1
ATOM 944 C C . SER A 1 119 ? -2.438 3.466 8.181 1.00 97.69 119 SER A C 1
ATOM 946 O O . SER A 1 119 ? -2.024 4.613 8.076 1.00 97.69 119 SER A O 1
ATOM 948 N N . VAL A 1 120 ? -1.705 2.421 7.805 1.00 98.25 120 VAL A N 1
ATOM 949 C CA . VAL A 1 120 ? -0.400 2.577 7.149 1.00 98.25 120 VAL A CA 1
ATOM 950 C C . VAL A 1 120 ? -0.618 2.743 5.648 1.00 98.25 120 VAL A C 1
ATOM 952 O O . VAL A 1 120 ? -1.154 1.843 5.010 1.00 98.25 120 VAL A O 1
ATOM 955 N N . PHE A 1 121 ? -0.167 3.851 5.064 1.00 98.44 121 PHE A N 1
ATOM 956 C CA . PHE A 1 121 ? -0.176 4.057 3.611 1.00 98.44 121 PHE A CA 1
ATOM 957 C C . PHE A 1 121 ? 1.243 3.960 3.055 1.00 98.44 121 PHE A C 1
ATOM 959 O O . PHE A 1 121 ? 2.171 4.565 3.595 1.00 98.44 121 PHE A O 1
ATOM 966 N N . PHE A 1 122 ? 1.422 3.245 1.947 1.00 98.19 122 PHE A N 1
ATOM 967 C CA . PHE A 1 122 ? 2.690 3.237 1.221 1.00 98.19 122 PHE A CA 1
ATOM 968 C C . PHE A 1 122 ? 2.473 3.234 -0.291 1.00 98.19 122 PHE A C 1
ATOM 970 O O . PHE A 1 122 ? 1.457 2.757 -0.787 1.00 98.19 122 PHE A O 1
ATOM 977 N N . ALA A 1 123 ? 3.435 3.805 -1.017 1.00 98.00 123 ALA A N 1
ATOM 978 C CA . ALA A 1 123 ? 3.405 3.925 -2.471 1.00 98.00 123 ALA A CA 1
ATOM 979 C C . ALA A 1 123 ? 4.798 3.630 -3.043 1.00 98.00 123 ALA A C 1
ATOM 981 O O . ALA A 1 123 ? 5.661 4.511 -3.116 1.00 98.00 123 ALA A O 1
ATOM 982 N N . GLU A 1 124 ? 5.047 2.379 -3.430 1.00 97.69 124 GLU A N 1
ATOM 983 C CA . GLU A 1 124 ? 6.318 1.977 -4.035 1.00 97.69 124 GLU A CA 1
ATOM 984 C C . GLU A 1 124 ? 6.253 2.117 -5.554 1.00 97.69 124 GLU A C 1
ATOM 986 O O . GLU A 1 124 ? 5.472 1.452 -6.219 1.00 97.69 124 GLU A O 1
ATOM 991 N N . GLY A 1 125 ? 7.124 2.939 -6.143 1.00 94.94 125 GLY A N 1
ATOM 992 C CA . GLY A 1 125 ? 7.234 2.966 -7.602 1.00 94.94 125 GLY A CA 1
ATOM 993 C C . GLY A 1 125 ? 6.026 3.568 -8.328 1.00 94.94 125 GLY A C 1
ATOM 994 O O . GLY A 1 125 ? 5.884 3.302 -9.510 1.00 94.94 125 GLY A O 1
ATOM 995 N N . LEU A 1 126 ? 5.198 4.379 -7.660 1.00 95.62 126 LEU A N 1
ATOM 996 C CA . LEU A 1 126 ? 4.017 5.025 -8.251 1.00 95.62 126 LEU A CA 1
ATOM 997 C C . LEU A 1 126 ? 4.244 6.510 -8.588 1.00 95.62 126 LEU A C 1
ATOM 999 O O . LEU A 1 126 ? 4.030 6.959 -9.711 1.00 95.62 126 LEU A O 1
ATOM 1003 N N . ILE A 1 127 ? 4.688 7.289 -7.598 1.00 93.25 127 ILE A N 1
ATOM 1004 C CA . ILE A 1 127 ? 4.620 8.764 -7.596 1.00 93.25 127 ILE A CA 1
ATOM 1005 C C . ILE A 1 127 ? 5.368 9.407 -8.781 1.00 93.25 127 ILE A C 1
ATOM 1007 O O . ILE A 1 127 ? 4.994 10.484 -9.252 1.00 93.25 127 ILE A O 1
ATOM 1011 N N . MET A 1 128 ? 6.414 8.761 -9.304 1.00 93.12 128 MET A N 1
ATOM 1012 C CA . MET A 1 128 ? 7.168 9.254 -10.463 1.00 93.12 128 MET A CA 1
ATOM 1013 C C . MET A 1 128 ? 6.345 9.314 -11.758 1.00 93.12 128 MET A C 1
ATOM 1015 O O . MET A 1 128 ? 6.718 10.078 -12.646 1.00 93.12 128 MET A O 1
ATOM 1019 N N . TYR A 1 129 ? 5.234 8.577 -11.857 1.00 91.50 129 TYR A N 1
ATOM 1020 C CA . TYR A 1 129 ? 4.397 8.512 -13.059 1.00 91.50 129 TYR A CA 1
ATOM 1021 C C . TYR A 1 129 ? 3.281 9.570 -13.110 1.00 91.50 129 TYR A C 1
ATOM 1023 O O . TYR A 1 129 ? 2.695 9.776 -14.165 1.00 91.50 129 TYR A O 1
ATOM 1031 N N . LEU A 1 130 ? 3.006 10.283 -12.011 1.00 91.62 130 LEU A N 1
ATOM 1032 C CA . LEU A 1 130 ? 1.800 11.121 -11.878 1.00 91.62 130 LEU A CA 1
ATOM 1033 C C . LEU A 1 130 ? 1.930 12.564 -12.414 1.00 91.62 130 LEU A C 1
ATOM 1035 O O . LEU A 1 130 ? 1.004 13.361 -12.291 1.00 91.62 130 LEU A O 1
ATOM 1039 N N . GLY A 1 131 ? 3.080 12.959 -12.970 1.00 91.81 131 GLY A N 1
ATOM 1040 C CA . GLY A 1 131 ? 3.336 14.366 -13.321 1.00 91.81 131 GLY A CA 1
ATOM 1041 C C . GLY A 1 131 ? 3.307 15.308 -12.100 1.00 91.81 131 GLY A C 1
ATOM 1042 O O . GLY A 1 131 ? 3.211 14.867 -10.960 1.00 91.81 131 GLY A O 1
ATOM 1043 N N . ALA A 1 132 ? 3.451 16.623 -12.286 1.00 92.00 132 ALA A N 1
ATOM 1044 C CA . ALA A 1 132 ? 3.519 17.557 -11.150 1.00 92.00 132 ALA A CA 1
ATOM 1045 C C . ALA A 1 132 ? 2.159 17.750 -10.450 1.00 92.00 132 ALA A C 1
ATOM 1047 O O . ALA A 1 132 ? 2.063 17.595 -9.233 1.00 92.00 132 ALA A O 1
ATOM 1048 N N . ALA A 1 133 ? 1.104 18.040 -11.219 1.00 90.00 133 ALA A N 1
ATOM 1049 C CA . ALA A 1 133 ? -0.243 18.240 -10.683 1.00 90.00 133 ALA A CA 1
ATOM 1050 C C . ALA A 1 133 ? -0.814 16.956 -10.056 1.00 90.00 133 ALA A C 1
ATOM 1052 O O . ALA A 1 133 ? -1.377 17.004 -8.960 1.00 90.00 133 ALA A O 1
ATOM 1053 N N . GLY A 1 134 ? -0.593 15.799 -10.693 1.00 92.75 134 GLY A N 1
ATOM 1054 C CA . GLY A 1 134 ? -1.054 14.513 -10.172 1.00 92.75 134 GLY A CA 1
ATOM 1055 C C . GLY A 1 134 ? -0.371 14.117 -8.862 1.00 92.75 134 GLY A C 1
ATOM 1056 O O . GLY A 1 134 ? -1.039 13.583 -7.987 1.00 92.75 134 GLY A O 1
ATOM 1057 N N . LYS A 1 135 ? 0.908 14.463 -8.642 1.00 95.06 135 LYS A N 1
ATOM 1058 C CA . LYS A 1 135 ? 1.574 14.256 -7.335 1.00 95.06 135 LYS A CA 1
ATOM 1059 C C . LYS A 1 135 ? 0.886 15.018 -6.203 1.00 95.06 135 LYS A C 1
ATOM 1061 O O . LYS A 1 135 ? 0.671 14.457 -5.133 1.00 95.06 135 LYS A O 1
ATOM 1066 N N . VAL A 1 136 ? 0.540 16.286 -6.432 1.00 94.19 136 VAL A N 1
ATOM 1067 C CA . VAL A 1 136 ? -0.142 17.116 -5.424 1.00 94.19 136 VAL A CA 1
ATOM 1068 C C . VAL A 1 136 ? -1.552 16.592 -5.166 1.00 94.19 136 VAL A C 1
ATOM 1070 O O . VAL A 1 136 ? -1.948 16.465 -4.009 1.00 94.19 136 VAL A O 1
ATOM 1073 N N . LYS A 1 137 ? -2.292 16.235 -6.226 1.00 93.94 137 LYS A N 1
ATOM 1074 C CA . LYS A 1 137 ? -3.608 15.596 -6.089 1.00 93.94 137 LYS A CA 1
ATOM 1075 C C . LYS A 1 137 ? -3.507 14.302 -5.287 1.00 93.94 137 LYS A C 1
ATOM 1077 O O . LYS A 1 137 ? -4.240 14.149 -4.322 1.00 93.94 137 LYS A O 1
ATOM 1082 N N . PHE A 1 138 ? -2.588 13.415 -5.654 1.00 96.00 138 PHE A N 1
ATOM 1083 C CA . PHE A 1 138 ? -2.371 12.139 -4.982 1.00 96.00 138 PHE A CA 1
ATOM 1084 C C . PHE A 1 138 ? -2.131 12.316 -3.484 1.00 96.00 138 PHE A C 1
ATOM 1086 O O . PHE A 1 138 ? -2.826 11.703 -2.682 1.00 96.00 138 PHE A O 1
ATOM 1093 N N . LEU A 1 139 ? -1.206 13.200 -3.096 1.00 95.75 139 LEU A N 1
ATOM 1094 C CA . LEU A 1 139 ? -0.936 13.458 -1.681 1.00 95.75 139 LEU A CA 1
ATOM 1095 C C . LEU A 1 139 ? -2.174 13.999 -0.956 1.00 95.75 139 LEU A C 1
ATOM 1097 O O . LEU A 1 139 ? -2.471 13.539 0.139 1.00 95.75 139 LEU A O 1
ATOM 1101 N N . ARG A 1 140 ? -2.932 14.911 -1.577 1.00 95.88 140 ARG A N 1
ATOM 1102 C CA . ARG A 1 140 ? -4.187 15.429 -1.010 1.00 95.88 140 ARG A CA 1
ATOM 1103 C C . ARG A 1 140 ? -5.238 14.332 -0.816 1.00 95.88 140 ARG A C 1
ATOM 1105 O O . ARG A 1 140 ? -5.848 14.286 0.246 1.00 95.88 140 ARG A O 1
ATOM 1112 N N . GLU A 1 141 ? -5.429 13.457 -1.800 1.00 96.75 141 GLU A N 1
ATOM 1113 C CA . GLU A 1 141 ? -6.391 12.348 -1.726 1.00 96.75 141 GLU A CA 1
ATOM 1114 C C . GLU A 1 141 ? -6.015 11.329 -0.644 1.00 96.75 141 GLU A C 1
ATOM 1116 O O . GLU A 1 141 ? -6.866 10.896 0.132 1.00 96.75 141 GLU A O 1
ATOM 1121 N N . VAL A 1 142 ? -4.727 10.987 -0.541 1.00 96.69 142 VAL A N 1
ATOM 1122 C CA . VAL A 1 142 ? -4.226 10.087 0.506 1.00 96.69 142 VAL A CA 1
ATOM 1123 C C . VAL A 1 142 ? -4.378 10.729 1.884 1.00 96.69 142 VAL A C 1
ATOM 1125 O O . VAL A 1 142 ? -4.871 10.081 2.803 1.00 96.69 142 VAL A O 1
ATOM 1128 N N . SER A 1 143 ? -4.034 12.013 2.032 1.00 96.56 143 SER A N 1
ATOM 1129 C CA . SER A 1 143 ? -4.239 12.747 3.286 1.00 96.56 143 SER A CA 1
ATOM 1130 C C . SER A 1 143 ? -5.713 12.834 3.683 1.00 96.56 143 SER A C 1
ATOM 1132 O O . SER A 1 143 ? -6.018 12.733 4.864 1.00 96.56 143 SER A O 1
ATOM 1134 N N . ALA A 1 144 ? -6.632 12.983 2.726 1.00 95.56 144 ALA A N 1
ATOM 1135 C CA . ALA A 1 144 ? -8.067 13.009 3.002 1.00 95.56 144 ALA A CA 1
ATOM 1136 C C . ALA A 1 144 ? -8.625 11.643 3.448 1.00 95.56 144 ALA A C 1
ATOM 1138 O O . ALA A 1 144 ? -9.640 11.594 4.141 1.00 95.56 144 ALA A O 1
ATOM 1139 N N . ALA A 1 145 ? -7.981 10.538 3.058 1.00 96.88 145 ALA A N 1
ATOM 1140 C CA . ALA A 1 145 ? -8.343 9.188 3.489 1.00 96.88 145 ALA A CA 1
ATOM 1141 C C . ALA A 1 145 ? -7.724 8.786 4.842 1.00 96.88 145 ALA A C 1
ATOM 1143 O O . ALA A 1 145 ? -8.176 7.818 5.453 1.00 96.88 145 ALA A O 1
ATOM 1144 N N . ALA A 1 146 ? -6.689 9.493 5.297 1.00 97.00 146 ALA A N 1
ATOM 1145 C CA . ALA A 1 146 ? -5.900 9.137 6.467 1.00 97.00 146 ALA A CA 1
ATOM 1146 C C . ALA A 1 146 ? -6.499 9.698 7.770 1.00 97.00 146 ALA A C 1
ATOM 1148 O O . ALA A 1 146 ? -6.597 10.911 7.955 1.00 97.00 146 ALA A O 1
ATOM 1149 N N . ALA A 1 147 ? -6.843 8.814 8.709 1.00 96.62 147 ALA A N 1
ATOM 1150 C CA . ALA A 1 147 ? -7.234 9.205 10.064 1.00 96.62 147 ALA A CA 1
ATOM 1151 C C . ALA A 1 147 ? -6.035 9.787 10.847 1.00 96.62 147 ALA A C 1
ATOM 1153 O O . ALA A 1 147 ? -4.887 9.428 10.553 1.00 96.62 147 ALA A O 1
ATOM 1154 N N . PRO A 1 148 ? -6.258 10.618 11.885 1.00 95.19 148 PRO A N 1
ATOM 1155 C CA . PRO A 1 148 ? -5.184 11.101 12.752 1.00 95.19 148 PRO A CA 1
ATOM 1156 C C . PRO A 1 148 ? -4.306 9.960 13.290 1.00 95.19 148 PRO A C 1
ATOM 1158 O O . PRO A 1 148 ? -4.813 8.979 13.826 1.00 95.19 148 PRO A O 1
ATOM 1161 N N . GLY A 1 149 ? -2.985 10.099 13.161 1.00 92.31 149 GLY A N 1
ATOM 1162 C CA . GLY A 1 149 ? -2.011 9.085 13.588 1.00 92.31 149 GLY A CA 1
ATOM 1163 C C . GLY A 1 149 ? -1.597 8.075 12.512 1.00 92.31 149 GLY A C 1
ATOM 1164 O O . GLY A 1 149 ? -0.711 7.267 12.789 1.00 92.31 149 GLY A O 1
ATOM 1165 N N . SER A 1 150 ? -2.202 8.135 11.318 1.00 94.56 150 SER A N 1
ATOM 1166 C CA . SER A 1 150 ? -1.751 7.421 10.107 1.00 94.56 150 SER A CA 1
ATOM 1167 C C . SER A 1 150 ? -0.378 7.894 9.614 1.00 94.56 150 SER A C 1
ATOM 1169 O O . SER A 1 150 ? -0.044 9.082 9.833 1.00 94.56 150 SER A O 1
#

pLDDT: mean 94.55, std 7.29, range [51.34, 98.81]

Secondary structure (DSSP, 8-state):
----TTHHHHHHHHHHHHHHHHHHHHHHHHHH----EEEEET-TT--HHHH-GGGGGSSEEEEEE-HHHHHHHHHHHHHTS-SPPPSS-EEEEE--TT-TT--HHHHHHTTT--TTS-EEEE-SS-GGGSHHHHHHHHHHHHHHHPPTT-

Radius of gyration: 15.77 Å; chains: 1; bounding box: 42×40×39 Å

Foldseek 3Di:
DDPDVCVVVVVVVVVVVLVVVVLVVLLVVLVVAQAQEEEEAQQQQDCCQQPPLSVLSHQEYEYEEAPVSVVVNVCCCCPPVVPGDGSHHYWYFHDDLLDPPDQPQVSCVVRPDDQQGAYHYDYPPPLVPLPDVSNVSVVVSVVNSGHPPD

Sequence (150 aa):
MFKLDGWPEFHKQWTAVRTRFIDDAIQARADTGGFAQIVNLGAGMDTRAYRMQCFAKFDRAFDVDMAGVNESRQKVFRDVLRAPKAHCPVISVDIDFLDEQVSVREALVGRGFDAEKPSVFFAEGLIMYLGAAGKVKFLREVSAAAAPGS

InterPro domains:
  IPR007213 Methyltransferase Ppm1/Ppm2/Tcmp [PF04072] (13-140)
  IPR011610 S-adenosyl-L-methionine-dependent methyltransferase ML2640-like [TIGR00027] (13-150)
  IPR029063 S-adenosyl-L-methionine-dependent methyltransferase superfamily [G3DSA:3.40.50.150] (3-150)
  IPR029063 S-adenosyl-L-methionine-dependent methyltransferase superfamily [SSF53335] (13-150)

Organism: NCBI:txid1333877